Protein AF-A0A957SH35-F1 (afdb_monomer_lite)

Radius of gyration: 26.94 Å; chains: 1; bounding box: 70×37×46 Å

Structure (mmCIF, N/CA/C/O backbone):
data_AF-A0A957SH35-F1
#
_entry.id   AF-A0A957SH35-F1
#
loop_
_atom_site.group_PDB
_atom_site.id
_atom_site.type_symbol
_atom_site.label_atom_id
_atom_site.label_alt_id
_atom_site.label_comp_id
_atom_site.label_asym_id
_atom_site.label_entity_id
_atom_site.label_seq_id
_atom_site.pdbx_PDB_ins_code
_atom_site.Cartn_x
_atom_site.Cartn_y
_atom_site.Cartn_z
_atom_site.occupancy
_atom_site.B_iso_or_equiv
_atom_site.auth_seq_id
_atom_site.auth_comp_id
_atom_site.auth_asym_id
_atom_site.auth_atom_id
_atom_site.pdbx_PDB_model_num
ATOM 1 N N . MET A 1 1 ? -53.941 2.252 20.832 1.00 60.47 1 MET A N 1
ATOM 2 C CA . MET A 1 1 ? -52.594 2.250 20.213 1.00 60.47 1 MET A CA 1
ATOM 3 C C . MET A 1 1 ? -52.623 1.982 18.704 1.00 60.47 1 MET A C 1
ATOM 5 O O . MET A 1 1 ? -51.994 2.742 17.986 1.00 60.47 1 MET A O 1
ATOM 9 N N . GLN A 1 2 ? -53.425 1.034 18.193 1.00 60.72 2 GLN A N 1
ATOM 10 C CA . GLN A 1 2 ? -53.548 0.729 16.747 1.00 60.72 2 GLN A CA 1
ATOM 11 C C . GLN A 1 2 ? -53.900 1.932 15.840 1.00 60.72 2 GLN A C 1
ATOM 13 O O . GLN A 1 2 ? -53.358 2.075 14.751 1.00 60.72 2 GLN A O 1
ATOM 18 N N . ARG A 1 3 ? -54.778 2.838 16.300 1.00 59.47 3 ARG A N 1
ATOM 19 C CA . ARG A 1 3 ? -55.198 4.019 15.517 1.00 59.47 3 ARG A CA 1
ATOM 20 C C . ARG A 1 3 ? -54.123 5.111 15.413 1.00 59.47 3 ARG A C 1
ATOM 22 O O . ARG A 1 3 ? -54.106 5.846 14.434 1.00 59.47 3 ARG A O 1
ATOM 29 N N . VAL A 1 4 ? -53.203 5.187 16.376 1.00 59.00 4 VAL A N 1
ATOM 30 C CA . VAL A 1 4 ? -52.076 6.139 16.346 1.00 59.00 4 VAL A CA 1
ATOM 31 C C . VAL A 1 4 ? -51.009 5.661 15.357 1.00 59.00 4 VAL A C 1
ATOM 33 O O . VAL A 1 4 ? -50.546 6.451 14.544 1.00 59.00 4 VAL A O 1
ATOM 36 N N . ILE A 1 5 ? -50.721 4.354 15.336 1.00 59.19 5 ILE A N 1
ATOM 37 C CA . ILE A 1 5 ? -49.784 3.717 14.391 1.00 59.19 5 ILE A CA 1
ATOM 38 C C . ILE A 1 5 ? -50.265 3.859 12.938 1.00 59.19 5 ILE A C 1
ATOM 40 O O . ILE A 1 5 ? -49.491 4.240 12.066 1.00 59.19 5 ILE A O 1
ATOM 44 N N . GLN A 1 6 ? -51.560 3.653 12.680 1.00 55.12 6 GLN A N 1
ATOM 45 C CA . GLN A 1 6 ? -52.120 3.739 11.326 1.00 55.12 6 GLN A CA 1
ATOM 46 C C . GLN A 1 6 ? -52.169 5.175 10.777 1.00 55.12 6 GLN A C 1
ATOM 48 O O . GLN A 1 6 ? -52.014 5.377 9.575 1.00 55.12 6 GLN A O 1
ATOM 53 N N . THR A 1 7 ? -52.319 6.174 11.654 1.00 57.22 7 T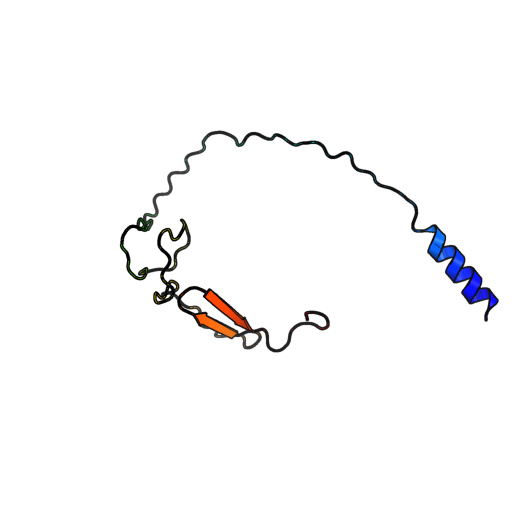HR A N 1
ATOM 54 C CA . THR A 1 7 ? -52.264 7.593 11.262 1.00 57.22 7 THR A CA 1
ATOM 55 C C . THR A 1 7 ? -50.815 8.033 11.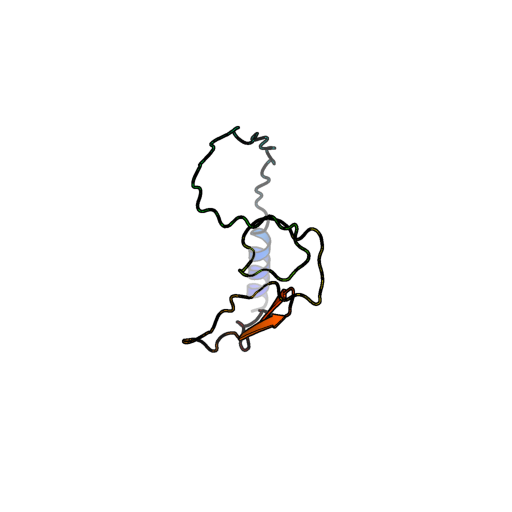012 1.00 57.22 7 THR A C 1
ATOM 57 O O . THR A 1 7 ? -50.557 8.794 10.085 1.00 57.22 7 THR A O 1
ATOM 60 N N . PHE A 1 8 ? -49.851 7.491 11.766 1.00 56.16 8 PHE A N 1
ATOM 61 C CA . PHE A 1 8 ? -48.422 7.771 11.588 1.00 56.16 8 PHE A CA 1
ATOM 62 C C . PHE A 1 8 ? -47.866 7.189 10.274 1.00 56.16 8 PHE A C 1
ATOM 64 O O . PHE A 1 8 ? -47.130 7.869 9.561 1.00 56.16 8 PHE A O 1
ATOM 71 N N . CYS A 1 9 ? -48.282 5.976 9.890 1.00 53.59 9 CYS A N 1
ATOM 72 C CA . CYS A 1 9 ? -47.896 5.368 8.610 1.00 53.59 9 CYS A CA 1
ATOM 73 C C . CYS A 1 9 ? -48.446 6.128 7.390 1.00 53.59 9 CYS A C 1
ATOM 75 O O . CYS A 1 9 ? -47.774 6.198 6.364 1.00 53.59 9 CYS A O 1
ATOM 77 N N . PHE A 1 10 ? -49.638 6.727 7.496 1.00 52.53 10 PHE A N 1
ATOM 78 C CA . PHE A 1 10 ? -50.248 7.460 6.381 1.00 52.53 10 PHE A CA 1
ATOM 79 C C . PHE A 1 10 ? -49.608 8.842 6.154 1.00 52.53 10 PHE A C 1
ATOM 81 O O . PHE A 1 10 ? -49.568 9.317 5.023 1.00 52.53 10 PHE A O 1
ATOM 88 N N . VAL A 1 11 ? -49.051 9.466 7.201 1.00 53.66 11 VAL A N 1
ATOM 89 C CA . VAL A 1 11 ? -48.338 10.755 7.097 1.00 53.66 11 VAL A CA 1
ATOM 90 C C . VAL A 1 11 ? -46.915 10.575 6.549 1.00 53.66 11 VAL A C 1
ATOM 92 O O . VAL A 1 11 ? -46.465 11.400 5.759 1.00 53.66 11 VAL A O 1
ATOM 95 N N . ILE A 1 12 ? -46.228 9.471 6.875 1.00 54.41 12 ILE A N 1
ATOM 96 C CA . ILE A 1 12 ? -44.882 9.176 6.342 1.00 54.41 12 ILE A CA 1
ATOM 97 C C . ILE A 1 12 ? -44.920 8.882 4.829 1.00 54.41 12 ILE A C 1
ATOM 99 O O . ILE A 1 12 ? -43.994 9.249 4.109 1.00 54.41 12 ILE A O 1
ATOM 103 N N . ALA A 1 13 ? -46.010 8.301 4.314 1.00 50.00 13 ALA A N 1
ATOM 104 C CA . ALA A 1 13 ? -46.148 7.981 2.890 1.00 50.00 13 ALA A CA 1
ATOM 105 C C . ALA A 1 13 ? -46.364 9.206 1.970 1.00 50.00 13 ALA A C 1
ATOM 107 O O . ALA A 1 13 ? -46.123 9.108 0.769 1.00 50.00 13 ALA A O 1
ATOM 108 N N . ILE A 1 14 ? -46.785 10.362 2.500 1.00 53.03 14 ILE A N 1
ATOM 109 C CA . ILE A 1 14 ? -47.079 11.568 1.696 1.00 53.03 14 ILE A CA 1
ATOM 110 C C . ILE A 1 14 ? -45.827 12.443 1.467 1.00 53.03 14 ILE A C 1
ATOM 112 O O . ILE A 1 14 ? -45.817 13.285 0.574 1.00 53.03 14 ILE A O 1
ATOM 116 N N . VAL A 1 15 ? -44.727 12.209 2.192 1.00 48.69 15 VAL A N 1
ATOM 117 C CA . VAL A 1 15 ? -43.489 13.010 2.070 1.00 48.69 15 VAL A CA 1
ATOM 118 C C . VAL A 1 15 ? -42.568 12.525 0.927 1.00 48.69 15 VAL A C 1
ATOM 120 O O . VAL A 1 15 ? -41.575 13.174 0.616 1.00 48.69 15 VAL A O 1
ATOM 123 N N . LEU A 1 16 ? -42.906 11.432 0.227 1.00 57.34 16 LEU A N 1
ATOM 124 C CA . LEU A 1 16 ? -42.079 10.852 -0.851 1.00 57.34 16 LEU A CA 1
ATOM 125 C C . LEU A 1 16 ? -42.340 11.393 -2.273 1.00 57.34 16 LEU A C 1
ATOM 127 O O . LEU A 1 16 ? -41.807 10.844 -3.236 1.00 57.34 16 LEU A O 1
ATOM 131 N N . ALA A 1 17 ? -43.128 12.456 -2.449 1.00 55.41 17 ALA A N 1
ATOM 132 C CA . ALA A 1 17 ? -43.524 12.917 -3.782 1.00 55.41 17 ALA A CA 1
ATOM 133 C C . ALA A 1 17 ? -43.307 14.420 -3.999 1.00 55.41 17 ALA A C 1
ATOM 135 O O . ALA A 1 17 ? -44.261 15.158 -4.224 1.00 55.41 17 ALA A O 1
ATOM 136 N N . THR A 1 18 ? -42.054 14.878 -4.011 1.00 64.62 18 THR A N 1
ATOM 137 C CA . THR A 1 18 ? -41.715 16.163 -4.647 1.00 64.62 18 THR A CA 1
ATOM 138 C C . THR A 1 18 ? -40.396 16.082 -5.399 1.00 64.62 18 THR A C 1
ATOM 140 O O . THR A 1 18 ? -39.315 15.992 -4.827 1.00 64.62 18 THR A O 1
ATOM 143 N N . ALA A 1 19 ? -40.569 16.094 -6.716 1.00 52.62 19 ALA A N 1
ATOM 144 C CA . ALA A 1 19 ? -39.602 16.144 -7.792 1.00 52.62 19 ALA A CA 1
ATOM 145 C C . ALA A 1 19 ? -38.481 17.180 -7.628 1.00 52.62 19 ALA A C 1
ATOM 147 O O . ALA A 1 19 ? -38.738 18.324 -7.271 1.00 52.62 19 ALA A O 1
ATOM 148 N N . CYS A 1 20 ? -37.298 16.811 -8.117 1.00 46.66 20 CYS A N 1
ATOM 149 C CA . CYS A 1 20 ? -36.503 17.685 -8.975 1.00 46.66 20 CYS A CA 1
ATOM 150 C C . CYS A 1 20 ? -35.977 16.845 -10.144 1.00 46.66 20 CYS A C 1
ATOM 152 O O . CYS A 1 20 ? -34.961 16.165 -10.046 1.00 46.66 20 CYS A O 1
ATOM 154 N N . VAL A 1 21 ? -36.718 16.873 -11.253 1.00 59.53 21 VAL A N 1
ATOM 155 C CA . VAL A 1 21 ? -36.186 16.525 -12.572 1.00 59.53 21 VAL A CA 1
ATOM 156 C C . VAL A 1 21 ? -35.244 17.662 -12.960 1.00 59.53 21 VAL A C 1
ATOM 158 O O . VAL A 1 21 ? -35.699 18.778 -13.201 1.00 59.53 21 VAL A O 1
ATOM 161 N N . ALA A 1 22 ? -33.939 17.398 -12.982 1.00 64.94 22 ALA A N 1
ATOM 162 C CA . ALA A 1 22 ? -32.9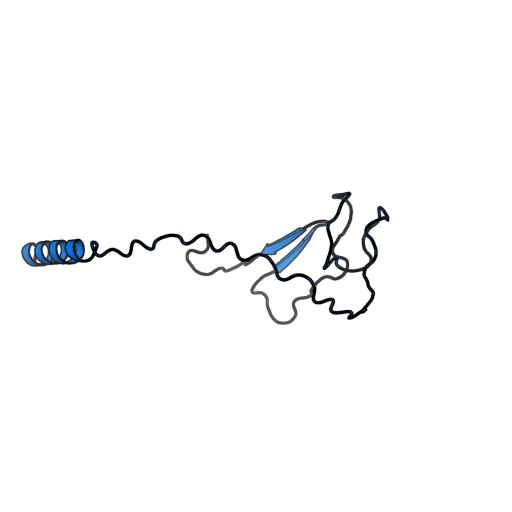59 18.312 -13.555 1.00 64.94 22 ALA A CA 1
ATOM 163 C C . ALA A 1 22 ? -32.740 17.943 -15.035 1.00 64.94 22 ALA A C 1
ATOM 165 O O . ALA A 1 22 ? -32.480 16.773 -15.327 1.00 64.94 22 ALA A O 1
ATOM 166 N N . PRO A 1 23 ? -32.846 18.887 -15.986 1.00 61.97 23 PRO A N 1
ATOM 167 C CA . PRO A 1 23 ? -32.429 18.640 -17.358 1.00 61.97 23 PRO A CA 1
ATOM 168 C C . PRO A 1 23 ? -30.905 18.473 -17.404 1.00 61.97 23 PRO A C 1
ATOM 170 O O . PRO A 1 23 ? -30.162 19.327 -16.922 1.00 61.97 23 PRO A O 1
ATOM 173 N N . ALA A 1 24 ? -30.439 17.367 -17.983 1.00 57.09 24 ALA A N 1
ATOM 174 C CA . ALA A 1 24 ? -29.030 17.170 -18.287 1.00 57.09 24 ALA A CA 1
ATOM 175 C C . ALA A 1 24 ? -28.626 18.112 -19.431 1.00 57.09 24 ALA A C 1
ATOM 177 O O . ALA A 1 24 ? -28.972 17.894 -20.592 1.00 57.09 24 ALA A O 1
ATOM 178 N N . THR A 1 25 ? -27.902 19.174 -19.095 1.00 68.00 25 THR A N 1
ATOM 179 C CA . THR A 1 25 ? -27.176 20.005 -20.056 1.00 68.00 25 THR A CA 1
ATOM 180 C C . THR A 1 25 ? -25.914 19.247 -20.486 1.00 68.00 25 THR A C 1
ATOM 182 O O . THR A 1 25 ? -25.113 18.904 -19.614 1.00 68.00 25 THR A O 1
ATOM 185 N N . PRO A 1 26 ? -25.666 18.984 -21.783 1.00 57.00 26 PRO A N 1
ATOM 186 C CA . PRO A 1 26 ? -24.353 18.530 -22.214 1.00 57.00 26 PRO A CA 1
ATOM 187 C C . PRO A 1 26 ? -23.397 19.725 -22.156 1.00 57.00 26 PRO A C 1
ATOM 189 O O . PRO A 1 26 ? -23.423 20.606 -23.013 1.00 57.00 26 PRO A O 1
ATOM 192 N N . ALA A 1 27 ? -22.557 19.779 -21.124 1.00 59.66 27 ALA A N 1
ATOM 193 C CA . ALA A 1 27 ? -21.406 20.670 -21.117 1.00 59.66 27 ALA A CA 1
ATOM 194 C C . ALA A 1 27 ? -20.327 20.080 -22.039 1.00 59.66 27 ALA A C 1
ATOM 196 O O . ALA A 1 27 ? -19.432 19.358 -21.607 1.00 59.66 27 ALA A O 1
ATOM 197 N N . THR A 1 28 ? -20.416 20.392 -23.334 1.00 57.81 28 THR A N 1
ATOM 198 C CA . THR A 1 28 ? -19.244 20.423 -24.215 1.00 57.81 28 THR A CA 1
ATOM 199 C C . THR A 1 28 ? -18.415 21.641 -23.822 1.00 57.81 28 THR A C 1
ATOM 201 O O . THR A 1 28 ? -18.549 22.725 -24.382 1.00 57.81 28 THR A O 1
ATOM 204 N N . SER A 1 29 ? -17.568 21.460 -22.818 1.00 49.91 29 SER A N 1
ATOM 205 C CA . SER A 1 29 ? -16.416 22.321 -22.569 1.00 49.91 29 SER A CA 1
ATOM 206 C C . SER A 1 29 ? -15.226 21.666 -23.255 1.00 49.91 29 SER A C 1
ATOM 208 O O . SER A 1 29 ? -14.697 20.663 -22.780 1.00 49.91 29 SER A O 1
ATOM 210 N N . ALA A 1 30 ? -14.853 22.202 -24.417 1.00 63.84 30 ALA A N 1
ATOM 211 C CA . ALA A 1 30 ? -13.562 21.926 -25.027 1.00 63.84 30 ALA A CA 1
ATOM 212 C C . ALA A 1 30 ? -12.450 22.224 -23.998 1.00 63.84 30 ALA A C 1
ATOM 214 O O . ALA A 1 30 ? -12.527 23.263 -23.334 1.00 63.84 30 ALA A O 1
ATOM 215 N N . PRO A 1 31 ? -11.436 21.356 -23.840 1.00 69.88 31 PRO A N 1
ATOM 216 C CA . PRO A 1 31 ? -10.264 21.690 -23.044 1.00 69.88 31 PRO A CA 1
ATOM 217 C C . PRO A 1 31 ? -9.611 22.960 -23.611 1.00 69.88 31 PRO A C 1
ATOM 219 O O . PRO A 1 31 ? -9.445 23.046 -24.833 1.00 69.88 31 PRO A O 1
ATOM 222 N N . PRO A 1 32 ? -9.247 23.953 -22.782 1.00 64.00 32 PRO A N 1
ATOM 223 C CA . PRO A 1 32 ? -8.401 25.038 -23.243 1.00 64.00 32 PRO A CA 1
ATOM 224 C C . PRO A 1 32 ? -7.078 24.451 -23.737 1.00 64.00 32 PRO A C 1
ATOM 226 O O . PRO A 1 32 ? -6.422 23.673 -23.044 1.00 64.00 32 PRO A O 1
ATOM 229 N N . ALA A 1 33 ? -6.728 24.817 -24.967 1.00 59.41 33 ALA A N 1
ATOM 230 C CA . ALA A 1 33 ? -5.403 24.618 -25.508 1.00 59.41 33 ALA A CA 1
ATOM 231 C C . ALA A 1 33 ? -4.377 25.312 -24.603 1.00 59.41 33 ALA A C 1
ATOM 233 O O . ALA A 1 33 ? -4.526 26.488 -24.280 1.00 59.41 33 ALA A O 1
ATOM 234 N N . ASP A 1 34 ? -3.356 24.540 -24.250 1.00 50.41 34 ASP A N 1
ATOM 235 C CA . ASP A 1 34 ? -2.000 24.960 -23.923 1.00 50.41 34 ASP A CA 1
ATOM 236 C C . ASP A 1 34 ? -1.819 26.025 -22.827 1.00 50.41 34 ASP A C 1
ATOM 238 O O . ASP A 1 34 ? -1.922 27.238 -23.014 1.00 50.41 34 ASP A O 1
ATOM 242 N N . SER A 1 35 ? -1.416 25.551 -21.655 1.00 53.47 35 SER A N 1
ATOM 243 C CA . SER A 1 35 ? -0.510 26.295 -20.789 1.00 53.47 35 SER A CA 1
ATOM 244 C C . SER A 1 35 ? 0.597 25.339 -20.390 1.00 53.47 35 SER A C 1
ATOM 246 O O . SER A 1 35 ? 0.525 24.659 -19.370 1.00 53.47 35 SER A O 1
ATOM 248 N N . ALA A 1 36 ? 1.596 25.260 -21.268 1.00 57.00 36 ALA A N 1
ATOM 249 C CA . ALA A 1 36 ? 2.901 24.708 -20.974 1.00 57.00 36 ALA A CA 1
ATOM 250 C C . ALA A 1 36 ? 3.435 25.335 -19.679 1.00 57.00 36 ALA A C 1
ATOM 252 O O . ALA A 1 36 ? 3.862 26.491 -19.652 1.00 57.00 36 ALA A O 1
ATOM 253 N N . SER A 1 37 ? 3.387 24.560 -18.600 1.00 53.47 37 SER A N 1
ATOM 254 C CA . SER A 1 37 ? 4.150 24.827 -17.392 1.00 53.47 37 SER A CA 1
ATOM 255 C C . SER A 1 37 ? 5.397 23.960 -17.466 1.00 53.47 37 SER A C 1
ATOM 257 O O . SER A 1 37 ? 5.380 22.779 -17.133 1.00 53.47 37 SER A O 1
ATOM 259 N N . THR A 1 38 ? 6.471 24.553 -17.979 1.00 50.66 38 THR A N 1
ATOM 260 C CA . THR A 1 38 ? 7.817 23.995 -17.902 1.00 50.66 38 THR A CA 1
ATOM 261 C C . THR A 1 38 ? 8.295 24.129 -16.459 1.00 50.66 38 THR A C 1
ATOM 263 O O . THR A 1 38 ? 8.871 25.151 -16.096 1.00 5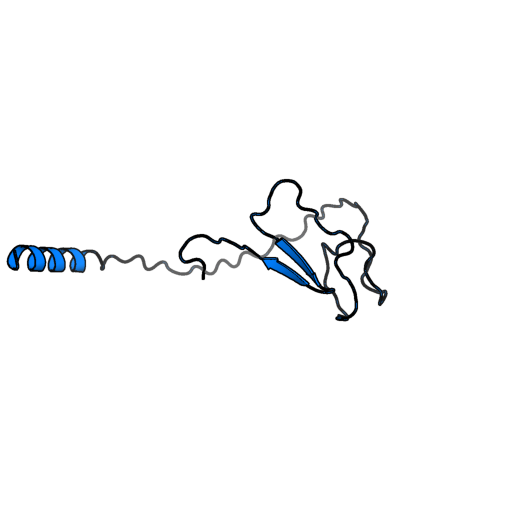0.66 38 THR A O 1
ATOM 266 N N . ASP A 1 39 ? 8.051 23.106 -15.643 1.00 40.56 39 ASP A N 1
ATOM 267 C CA . ASP A 1 39 ? 8.876 22.841 -14.467 1.00 40.56 39 ASP A CA 1
ATOM 268 C C . ASP A 1 39 ? 9.583 21.503 -14.680 1.00 40.56 39 ASP A C 1
ATOM 270 O O . ASP A 1 39 ? 9.033 20.420 -14.490 1.00 40.56 39 ASP A O 1
ATOM 274 N N . ALA A 1 40 ? 10.802 21.596 -15.201 1.00 55.75 40 ALA A N 1
ATOM 275 C CA . ALA A 1 40 ? 11.686 20.463 -15.366 1.00 55.75 40 ALA A CA 1
ATOM 276 C C . ALA A 1 40 ? 12.330 20.145 -14.011 1.00 55.75 40 ALA A C 1
ATOM 278 O O . ALA A 1 40 ? 13.463 20.540 -13.746 1.00 55.75 40 ALA A O 1
ATOM 279 N N . THR A 1 41 ? 11.627 19.383 -13.174 1.00 43.81 41 THR A N 1
ATOM 280 C CA . THR A 1 41 ? 12.301 18.428 -12.290 1.00 43.81 41 THR A CA 1
ATOM 281 C C . THR A 1 41 ? 12.274 17.081 -12.995 1.00 43.81 41 THR A C 1
ATOM 283 O O . THR A 1 41 ? 11.364 16.271 -12.852 1.00 43.81 41 THR A O 1
ATOM 286 N N . THR A 1 42 ? 13.275 16.903 -13.853 1.00 49.62 42 THR A N 1
ATOM 287 C CA . THR A 1 42 ? 13.561 15.674 -14.583 1.00 49.62 42 THR A CA 1
ATOM 288 C C . THR A 1 42 ? 13.801 14.534 -13.601 1.00 49.62 42 THR A C 1
ATOM 290 O O . THR A 1 42 ? 14.887 14.429 -13.046 1.00 49.62 42 THR A O 1
ATOM 293 N N . ASN A 1 43 ? 12.793 13.683 -13.434 1.00 57.38 43 ASN A N 1
ATOM 294 C CA . ASN A 1 43 ? 12.938 12.243 -13.218 1.00 57.38 43 ASN A CA 1
ATOM 295 C C . ASN A 1 43 ? 11.830 11.511 -13.998 1.00 57.38 43 ASN A C 1
ATOM 297 O O . ASN A 1 43 ? 11.135 10.641 -13.489 1.00 57.38 43 ASN A O 1
ATOM 301 N N . ALA A 1 44 ? 11.657 11.882 -15.268 1.00 54.72 44 ALA A N 1
ATOM 302 C CA . ALA A 1 44 ? 10.969 11.040 -16.235 1.00 54.72 44 ALA A CA 1
ATOM 303 C C . ALA A 1 44 ? 12.002 10.063 -16.809 1.00 54.72 44 ALA A C 1
ATOM 305 O O . ALA A 1 44 ? 12.651 10.342 -17.818 1.00 54.72 44 ALA A O 1
ATOM 306 N N . THR A 1 45 ? 12.196 8.932 -16.132 1.00 52.09 45 THR A N 1
ATOM 307 C CA . THR A 1 45 ? 12.808 7.769 -16.774 1.00 52.09 45 THR A CA 1
ATOM 308 C C . THR A 1 45 ? 11.753 7.187 -17.698 1.00 52.09 45 THR A C 1
ATOM 310 O O . THR A 1 45 ? 10.784 6.576 -17.255 1.00 52.09 45 THR A O 1
ATOM 313 N N . THR A 1 46 ? 11.923 7.445 -18.992 1.00 45.78 46 THR A N 1
ATOM 314 C CA . THR A 1 46 ? 11.222 6.773 -20.083 1.00 45.78 46 THR A CA 1
ATOM 315 C C . THR A 1 46 ? 11.161 5.274 -19.796 1.00 45.78 46 THR A C 1
ATOM 317 O O . THR A 1 46 ? 12.202 4.632 -19.650 1.00 45.78 46 THR A O 1
ATOM 320 N N . GLY A 1 47 ? 9.946 4.732 -19.697 1.00 55.16 47 GLY A N 1
ATOM 321 C CA . GLY A 1 47 ? 9.672 3.308 -19.511 1.00 55.16 47 GLY A CA 1
ATOM 322 C C . GLY A 1 47 ? 10.021 2.484 -20.750 1.00 55.16 47 GLY A C 1
ATOM 323 O O . GLY A 1 47 ? 9.139 1.909 -21.371 1.00 55.16 47 GLY A O 1
ATOM 324 N N . ASP A 1 48 ? 11.303 2.446 -21.111 1.00 50.91 48 ASP A N 1
ATOM 325 C CA . ASP A 1 48 ? 11.842 1.661 -22.228 1.00 50.91 48 ASP A CA 1
ATOM 326 C C . ASP A 1 48 ? 13.107 0.891 -21.822 1.00 50.91 48 ASP A C 1
ATOM 328 O O . ASP A 1 48 ? 14.064 0.704 -22.569 1.00 50.91 48 ASP A O 1
ATOM 332 N N . THR A 1 49 ? 13.162 0.426 -20.580 1.00 48.12 49 THR A N 1
ATOM 333 C CA . THR A 1 49 ? 14.091 -0.643 -20.219 1.00 48.12 49 THR A CA 1
ATOM 334 C C . THR A 1 49 ? 13.313 -1.662 -19.416 1.00 48.12 49 THR A C 1
ATOM 336 O O . THR A 1 49 ? 12.754 -1.342 -18.374 1.00 48.12 49 THR A O 1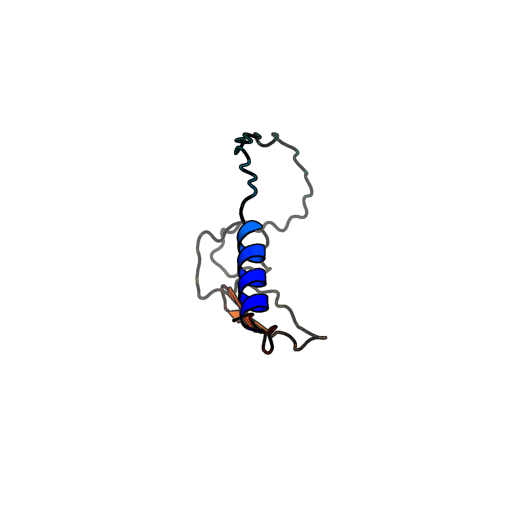
ATOM 339 N N . ALA A 1 50 ? 13.235 -2.876 -19.963 1.00 65.38 50 ALA A N 1
ATOM 340 C CA . ALA A 1 50 ? 12.560 -4.043 -19.408 1.00 65.38 50 ALA A CA 1
ATOM 341 C C . ALA A 1 50 ? 13.246 -4.526 -18.114 1.00 65.38 50 ALA A C 1
ATOM 343 O O . ALA A 1 50 ? 13.876 -5.582 -18.077 1.00 65.38 50 ALA A O 1
ATOM 344 N N . GLY A 1 51 ? 13.183 -3.706 -17.071 1.00 73.75 51 GLY A N 1
ATOM 345 C CA . GLY A 1 51 ? 13.772 -3.937 -15.761 1.00 73.75 51 GLY A CA 1
ATOM 346 C C . GLY A 1 51 ? 12.943 -3.270 -14.668 1.00 73.75 51 GLY A C 1
ATOM 347 O O . GLY A 1 51 ? 12.079 -2.438 -14.945 1.00 73.75 51 GLY A O 1
ATOM 348 N N . ALA A 1 52 ? 13.188 -3.675 -13.422 1.00 87.19 52 ALA A N 1
ATOM 349 C CA . ALA A 1 52 ? 12.522 -3.084 -12.268 1.00 87.19 52 ALA A CA 1
ATOM 350 C C . ALA A 1 52 ? 12.835 -1.583 -12.167 1.00 87.19 52 ALA A C 1
ATOM 352 O O . ALA A 1 52 ? 13.975 -1.192 -12.427 1.00 87.19 52 ALA A O 1
ATOM 353 N N . PRO A 1 53 ? 11.853 -0.740 -11.809 1.00 91.38 53 PRO A N 1
ATOM 354 C CA . PRO A 1 53 ? 12.101 0.681 -11.631 1.00 91.38 53 PRO A CA 1
ATOM 355 C C . PRO A 1 53 ? 12.971 0.930 -10.389 1.00 91.38 53 PRO A C 1
ATOM 357 O O . PRO A 1 53 ? 12.823 0.256 -9.373 1.00 91.38 53 PRO A O 1
ATOM 360 N N . ASP A 1 54 ? 13.847 1.935 -10.453 1.00 93.19 54 ASP A N 1
ATOM 361 C CA . ASP A 1 54 ? 14.687 2.341 -9.312 1.00 93.19 54 ASP A CA 1
ATOM 362 C C . ASP A 1 54 ? 13.929 3.218 -8.292 1.00 93.19 54 ASP A C 1
ATOM 364 O O . ASP A 1 54 ? 14.324 3.317 -7.132 1.00 93.19 54 ASP A O 1
ATOM 368 N N . HIS A 1 55 ? 12.821 3.836 -8.716 1.00 94.62 55 HIS A N 1
ATOM 369 C CA . HIS A 1 55 ? 11.941 4.685 -7.906 1.00 94.62 55 HIS A CA 1
ATOM 370 C C . HIS A 1 55 ? 10.472 4.357 -8.179 1.00 94.62 55 HIS A C 1
ATOM 372 O O . HIS A 1 55 ? 10.141 3.773 -9.212 1.00 94.62 55 HIS A O 1
ATOM 378 N N . ASN A 1 56 ? 9.567 4.748 -7.278 1.00 94.25 56 ASN A N 1
ATOM 379 C CA . ASN A 1 56 ? 8.141 4.549 -7.522 1.00 94.25 56 ASN A CA 1
ATOM 380 C C . ASN A 1 56 ? 7.696 5.308 -8.783 1.00 94.25 56 ASN A C 1
ATOM 382 O O . ASN A 1 56 ? 7.946 6.503 -8.929 1.00 94.25 56 ASN A O 1
ATOM 386 N N . LEU A 1 57 ? 6.977 4.621 -9.670 1.00 92.81 57 LEU A N 1
ATOM 387 C CA . LEU A 1 57 ? 6.374 5.246 -10.844 1.00 92.81 57 LEU A CA 1
ATOM 388 C C . LEU A 1 57 ? 5.196 6.130 -10.402 1.00 92.81 57 LEU A C 1
ATOM 390 O O . LEU A 1 57 ? 4.218 5.631 -9.844 1.00 92.81 57 LEU A O 1
ATOM 394 N N . THR A 1 58 ? 5.283 7.438 -10.639 1.00 94.00 58 THR A N 1
ATOM 395 C CA . THR A 1 58 ? 4.218 8.412 -10.316 1.00 94.00 58 THR A CA 1
ATOM 396 C C . THR A 1 58 ? 3.508 8.961 -11.549 1.00 94.00 58 THR A C 1
ATOM 398 O O . THR A 1 58 ? 2.451 9.575 -11.428 1.00 94.00 58 THR A O 1
ATOM 401 N N . GLU A 1 59 ? 4.081 8.738 -12.730 1.00 92.25 59 GLU A N 1
ATOM 402 C CA . GLU A 1 59 ? 3.581 9.200 -14.021 1.00 92.25 59 GLU A CA 1
ATOM 403 C C . GLU A 1 59 ? 3.781 8.114 -15.086 1.00 92.25 59 GLU A C 1
ATOM 405 O O . GLU A 1 59 ? 4.602 7.210 -14.924 1.00 92.25 59 GLU A O 1
ATOM 410 N N . GLY A 1 60 ? 3.048 8.224 -16.196 1.00 87.69 60 GLY A N 1
ATOM 411 C CA . GLY A 1 60 ? 3.123 7.275 -17.308 1.00 87.69 60 GLY A CA 1
ATOM 412 C C . GLY A 1 60 ? 2.388 5.952 -17.061 1.00 87.69 60 GLY A C 1
ATOM 413 O O . GLY A 1 60 ? 1.753 5.740 -16.029 1.00 87.69 60 GLY A O 1
ATOM 414 N N . CYS A 1 61 ? 2.451 5.066 -18.057 1.00 88.88 61 CYS A N 1
ATOM 415 C CA . CYS A 1 61 ? 1.856 3.730 -18.024 1.00 88.88 61 CYS A CA 1
ATOM 416 C C . CYS A 1 61 ? 2.949 2.666 -18.166 1.00 88.88 61 CYS A C 1
ATOM 418 O O . CYS A 1 61 ? 3.925 2.866 -18.886 1.00 88.88 61 CYS A O 1
ATOM 420 N N . ILE A 1 62 ? 2.754 1.507 -17.536 1.00 88.94 62 ILE A N 1
ATOM 421 C CA . ILE A 1 62 ? 3.597 0.329 -17.766 1.00 88.94 62 ILE A CA 1
ATOM 422 C C . ILE A 1 62 ? 3.146 -0.317 -19.082 1.00 88.94 62 ILE A C 1
ATOM 424 O O . ILE A 1 62 ? 2.065 -0.898 -19.143 1.00 88.94 62 ILE A O 1
ATOM 428 N N . GLU A 1 63 ? 3.952 -0.205 -20.138 1.00 89.25 63 GLU A N 1
ATOM 429 C CA . GLU A 1 63 ? 3.610 -0.769 -21.455 1.00 89.25 63 GLU A CA 1
ATOM 430 C C . GLU A 1 63 ? 3.823 -2.288 -21.523 1.00 89.25 63 GLU A C 1
ATOM 432 O O . GLU A 1 63 ? 3.052 -3.003 -22.162 1.00 89.25 63 GLU A O 1
ATOM 437 N N . HIS A 1 64 ? 4.841 -2.788 -20.818 1.00 89.94 64 HIS A N 1
ATOM 438 C CA . HIS A 1 64 ? 5.216 -4.201 -20.779 1.00 89.94 64 HIS A CA 1
ATOM 439 C C . HIS A 1 64 ? 5.219 -4.688 -19.330 1.00 89.94 64 HIS A C 1
ATOM 441 O O . HIS A 1 64 ? 6.231 -4.631 -18.635 1.00 89.94 64 HIS A O 1
ATOM 447 N N . PHE A 1 65 ? 4.046 -5.105 -18.857 1.00 92.44 65 PHE A N 1
ATOM 448 C CA . PHE A 1 65 ? 3.869 -5.598 -17.496 1.00 92.44 65 PHE A CA 1
ATOM 449 C C . PHE A 1 65 ? 4.531 -6.969 -17.287 1.00 92.44 65 PHE A C 1
ATOM 451 O O . PHE A 1 65 ? 4.312 -7.886 -18.079 1.00 92.44 65 PHE A O 1
ATOM 458 N N . ASP A 1 66 ? 5.266 -7.117 -16.183 1.00 93.69 66 ASP A N 1
ATOM 459 C CA . ASP A 1 66 ? 5.838 -8.380 -15.714 1.00 93.69 66 ASP A CA 1
ATOM 460 C C . ASP A 1 66 ? 5.524 -8.569 -14.222 1.00 93.69 66 ASP A C 1
ATOM 462 O O . ASP A 1 66 ? 5.953 -7.795 -13.371 1.00 93.69 66 ASP A O 1
ATOM 466 N N . GLU A 1 67 ? 4.778 -9.619 -13.878 1.00 94.12 67 GLU A N 1
ATOM 467 C CA . GLU A 1 67 ? 4.364 -9.897 -12.496 1.00 94.12 67 GLU A CA 1
ATOM 468 C C . GLU A 1 67 ? 5.521 -10.234 -11.539 1.00 94.12 67 GLU A C 1
ATOM 470 O O . GLU A 1 67 ? 5.350 -10.199 -10.316 1.00 94.12 67 GLU A O 1
ATOM 475 N N . SER A 1 68 ? 6.702 -10.559 -12.067 1.00 94.50 68 SER A N 1
ATOM 476 C CA . SER A 1 68 ? 7.887 -10.886 -11.274 1.00 94.50 68 SER A CA 1
ATOM 477 C C . SER A 1 68 ? 8.678 -9.656 -10.808 1.00 94.50 68 SER A C 1
ATOM 479 O O . SER A 1 68 ? 9.561 -9.794 -9.961 1.00 94.50 68 SER A O 1
ATOM 481 N N . ILE A 1 69 ? 8.344 -8.460 -11.305 1.00 94.81 69 ILE A N 1
ATOM 482 C CA . ILE A 1 69 ? 9.050 -7.204 -11.021 1.00 94.81 69 ILE A CA 1
ATOM 483 C C . ILE A 1 69 ? 8.436 -6.465 -9.822 1.00 94.81 69 ILE A C 1
ATOM 485 O O . ILE A 1 69 ? 7.233 -6.227 -9.795 1.00 94.81 69 ILE A O 1
ATOM 489 N N . ASP A 1 70 ? 9.265 -6.033 -8.861 1.00 95.31 70 ASP A N 1
ATOM 490 C CA . ASP A 1 70 ? 8.845 -5.081 -7.819 1.00 95.31 70 ASP A CA 1
ATOM 491 C C . ASP A 1 70 ? 8.773 -3.660 -8.394 1.00 95.31 70 ASP A C 1
ATOM 493 O O . ASP A 1 70 ? 9.794 -3.024 -8.644 1.00 95.31 70 ASP A O 1
ATOM 497 N N . TYR A 1 71 ? 7.554 -3.169 -8.610 1.00 95.31 71 TYR A N 1
ATOM 498 C CA . TYR A 1 71 ? 7.268 -1.821 -9.097 1.00 95.31 71 TYR A CA 1
ATOM 499 C C . TYR A 1 71 ? 7.183 -0.778 -7.969 1.00 95.31 71 TYR A C 1
ATOM 501 O O . TYR A 1 71 ? 6.868 0.385 -8.237 1.00 95.31 71 TYR A O 1
ATOM 509 N N . PHE A 1 72 ? 7.452 -1.164 -6.714 1.00 96.25 72 PHE A N 1
ATOM 510 C CA . PHE A 1 72 ? 7.401 -0.274 -5.553 1.00 96.25 72 PHE A CA 1
ATOM 511 C C . PHE A 1 72 ? 8.685 -0.323 -4.703 1.00 96.25 72 PHE A C 1
ATOM 513 O O . PHE A 1 72 ? 8.639 -0.737 -3.535 1.00 96.25 72 PHE A O 1
ATOM 520 N N . PRO A 1 73 ? 9.832 0.129 -5.239 1.00 95.50 73 PRO A N 1
ATOM 521 C CA . PRO A 1 73 ? 11.102 0.128 -4.508 1.00 95.50 73 PRO A CA 1
ATOM 522 C C . PRO A 1 73 ? 11.083 1.018 -3.251 1.00 95.50 73 PRO A C 1
ATOM 524 O O . PRO A 1 73 ? 11.812 0.749 -2.296 1.00 95.50 73 PRO A O 1
ATOM 527 N N . GLU A 1 74 ? 10.223 2.041 -3.194 1.00 97.50 74 GLU A N 1
ATOM 528 C CA . GLU A 1 74 ? 10.115 2.957 -2.052 1.00 97.50 74 GLU A CA 1
ATOM 529 C C . GLU A 1 74 ? 8.856 2.637 -1.226 1.00 97.50 74 GLU A C 1
ATOM 531 O O . GLU A 1 74 ? 7.733 3.060 -1.541 1.00 97.50 74 GLU A O 1
ATOM 536 N N . LYS A 1 75 ? 9.038 1.847 -0.160 1.00 97.00 75 LYS A N 1
ATOM 537 C CA . LYS A 1 75 ? 7.955 1.339 0.700 1.00 97.00 75 LYS A CA 1
ATOM 538 C C . LYS A 1 75 ? 7.728 2.241 1.910 1.00 97.00 75 LYS A C 1
ATOM 540 O O . LYS A 1 75 ? 8.659 2.836 2.444 1.00 97.00 75 LYS A O 1
ATOM 545 N N . VAL A 1 76 ? 6.472 2.336 2.337 1.00 96.69 76 VAL A N 1
ATOM 546 C CA . VAL A 1 76 ? 6.104 3.083 3.543 1.00 96.69 76 VAL A CA 1
ATOM 547 C C . VAL A 1 76 ? 6.342 2.226 4.783 1.00 96.69 76 VAL A C 1
ATOM 549 O O . VAL A 1 76 ? 6.033 1.036 4.785 1.00 96.69 76 VAL A O 1
ATOM 552 N N . GLU A 1 77 ? 6.839 2.849 5.846 1.00 96.44 77 GLU A N 1
ATOM 553 C CA . GLU A 1 77 ? 6.889 2.273 7.188 1.00 96.44 77 GLU A CA 1
ATOM 554 C C . GLU A 1 77 ? 5.914 3.036 8.094 1.00 96.44 77 GLU A C 1
ATOM 556 O O . GLU A 1 77 ? 5.884 4.269 8.099 1.00 96.44 77 GLU A O 1
ATOM 561 N N . LEU A 1 78 ? 5.074 2.311 8.836 1.00 97.44 78 LEU A N 1
ATOM 562 C CA . LEU A 1 78 ? 4.076 2.896 9.731 1.00 97.44 78 LEU A CA 1
ATOM 563 C C . LEU A 1 78 ? 4.644 2.973 11.152 1.00 97.44 78 LEU A C 1
ATOM 565 O O . LEU A 1 78 ? 4.888 1.950 11.778 1.00 97.44 78 LEU A O 1
ATOM 569 N N . THR A 1 79 ? 4.850 4.185 11.674 1.00 97.81 79 THR A N 1
ATOM 570 C CA . THR A 1 79 ? 5.480 4.385 13.000 1.00 97.81 79 THR A CA 1
ATOM 571 C C . THR A 1 79 ? 4.485 4.704 14.119 1.00 97.81 79 THR A C 1
ATOM 573 O O . THR A 1 79 ? 4.785 4.511 15.294 1.00 97.81 79 THR A O 1
ATOM 576 N N . TYR A 1 80 ? 3.305 5.225 13.780 1.00 97.56 80 TYR A N 1
ATOM 577 C CA . TYR A 1 80 ? 2.376 5.811 14.759 1.00 97.56 80 TYR A CA 1
ATOM 578 C C . TYR A 1 80 ? 0.965 5.218 14.707 1.00 97.56 80 TYR A C 1
ATOM 580 O O . TYR A 1 80 ? 0.043 5.781 15.295 1.00 97.56 80 TYR A O 1
ATOM 588 N N . THR A 1 81 ? 0.764 4.124 13.974 1.00 96.94 81 THR A N 1
ATOM 589 C CA . THR A 1 81 ? -0.550 3.499 13.828 1.00 96.94 81 THR A CA 1
ATOM 590 C C . THR A 1 81 ? -0.425 2.000 13.626 1.00 96.94 81 THR A C 1
ATOM 592 O O . THR A 1 81 ? 0.430 1.549 12.872 1.00 96.94 81 THR A O 1
ATOM 595 N N . ASP A 1 82 ? -1.356 1.278 14.241 1.00 95.31 82 ASP A N 1
ATOM 596 C CA . ASP A 1 82 ? -1.649 -0.131 13.968 1.00 95.31 82 ASP A CA 1
ATOM 597 C C . ASP A 1 82 ? -3.060 -0.292 13.363 1.00 95.31 82 ASP A C 1
ATOM 599 O O . ASP A 1 82 ? -3.595 -1.393 13.253 1.00 95.31 82 ASP A O 1
ATOM 603 N N . GLY A 1 83 ? -3.715 0.822 13.006 1.00 96.56 83 GLY A N 1
ATOM 604 C CA . GLY A 1 83 ? -5.090 0.831 12.495 1.00 96.56 83 GLY A CA 1
ATOM 605 C C . GLY A 1 83 ? -5.234 0.235 11.092 1.00 96.56 83 GLY A C 1
ATOM 606 O O . GLY A 1 83 ? -6.346 -0.082 10.674 1.00 96.56 83 GLY A O 1
ATOM 607 N N . PHE A 1 84 ? -4.123 0.079 10.374 1.00 97.56 84 PHE A N 1
ATOM 608 C CA . PHE A 1 84 ? -4.044 -0.659 9.123 1.00 97.56 84 PHE A CA 1
ATOM 609 C C . PHE A 1 84 ? -2.629 -1.207 8.913 1.00 97.56 84 PHE A C 1
ATOM 611 O O . PHE A 1 84 ? -1.670 -0.709 9.499 1.00 97.56 84 PHE A O 1
ATOM 618 N N . ALA A 1 85 ? -2.511 -2.207 8.048 1.00 97.69 85 ALA A N 1
ATOM 619 C CA . ALA A 1 85 ? -1.248 -2.737 7.550 1.00 97.69 85 ALA A CA 1
ATOM 620 C C . ALA A 1 85 ? -1.173 -2.566 6.028 1.00 97.69 85 ALA A C 1
ATOM 622 O O . ALA A 1 85 ? -2.210 -2.498 5.361 1.00 97.69 85 ALA A O 1
ATOM 623 N N . VAL A 1 86 ? 0.045 -2.495 5.489 1.00 98.38 86 VAL A N 1
ATOM 624 C CA . VAL A 1 86 ? 0.294 -2.443 4.043 1.00 98.38 86 VAL A CA 1
ATOM 625 C C . VAL A 1 86 ? 1.246 -3.569 3.668 1.00 98.38 86 VAL A C 1
ATOM 627 O O . VAL A 1 86 ? 2.416 -3.541 4.044 1.00 98.38 86 VAL A O 1
ATOM 630 N N . ASP A 1 87 ? 0.753 -4.520 2.886 1.00 97.94 87 ASP A N 1
ATOM 631 C CA . ASP A 1 87 ? 1.556 -5.582 2.295 1.00 97.94 87 ASP A CA 1
ATOM 632 C C . ASP A 1 87 ? 1.854 -5.237 0.837 1.00 97.94 87 ASP A C 1
ATOM 634 O O . ASP A 1 87 ? 0.967 -4.881 0.057 1.00 97.94 87 ASP A O 1
ATOM 638 N N . TYR A 1 88 ? 3.126 -5.319 0.465 1.00 98.00 88 TYR A N 1
ATOM 639 C CA . TYR A 1 88 ? 3.583 -5.025 -0.886 1.00 98.00 88 TYR A CA 1
ATOM 640 C C . TYR A 1 88 ? 3.791 -6.324 -1.652 1.00 98.00 88 TYR A C 1
ATOM 642 O O . TYR A 1 88 ? 4.582 -7.175 -1.249 1.00 98.00 88 TYR A O 1
ATOM 650 N N . HIS A 1 89 ? 3.123 -6.426 -2.791 1.00 96.88 89 HIS A N 1
ATOM 651 C CA . HIS A 1 89 ? 3.369 -7.432 -3.805 1.00 96.88 89 HIS A CA 1
ATOM 652 C C . HIS A 1 89 ? 3.932 -6.719 -5.024 1.00 96.88 89 HIS A C 1
ATOM 654 O O . HIS A 1 89 ? 3.524 -5.599 -5.315 1.00 96.88 89 HIS A O 1
ATOM 660 N N . ASN A 1 90 ? 4.847 -7.378 -5.726 1.00 96.06 90 ASN A N 1
ATOM 661 C CA . ASN A 1 90 ? 5.519 -6.908 -6.936 1.00 96.06 90 ASN A CA 1
ATOM 662 C C . ASN A 1 90 ? 4.777 -5.795 -7.711 1.00 96.06 90 ASN A C 1
ATOM 664 O O . ASN A 1 90 ? 5.301 -4.703 -7.893 1.00 96.06 90 ASN A O 1
ATOM 668 N N . SER A 1 91 ? 3.513 -6.031 -8.073 1.00 95.00 91 SER A N 1
ATOM 669 C CA . SER A 1 91 ? 2.693 -5.125 -8.882 1.00 95.00 91 SER A CA 1
ATOM 670 C C . SER A 1 91 ? 1.477 -4.485 -8.198 1.00 95.00 91 SER A C 1
ATOM 672 O O . SER A 1 91 ? 0.826 -3.631 -8.799 1.00 95.00 91 SER A O 1
ATOM 674 N N . TYR A 1 92 ? 1.151 -4.838 -6.951 1.00 95.75 92 TYR A N 1
ATOM 675 C CA . TYR A 1 92 ? 0.047 -4.220 -6.206 1.00 95.75 92 TYR A CA 1
ATOM 676 C C . TYR A 1 92 ? 0.296 -4.179 -4.694 1.00 95.75 92 TYR A C 1
ATOM 678 O O . TYR A 1 92 ? 1.137 -4.882 -4.147 1.00 95.75 92 TYR A O 1
ATOM 686 N N . LYS A 1 93 ? -0.487 -3.368 -3.983 1.00 97.62 93 LYS A N 1
ATOM 687 C CA . LYS A 1 93 ? -0.448 -3.289 -2.517 1.00 97.62 93 LYS A CA 1
ATOM 688 C C . LYS A 1 93 ? -1.754 -3.820 -1.948 1.00 97.62 93 LYS A C 1
ATOM 690 O O . LYS A 1 93 ? -2.817 -3.544 -2.501 1.00 97.62 93 LYS A O 1
ATOM 695 N N . VAL A 1 94 ? -1.682 -4.540 -0.838 1.00 98.06 94 VAL A N 1
ATOM 696 C CA . VAL A 1 94 ? -2.847 -4.922 -0.039 1.00 98.06 94 VAL A CA 1
ATOM 697 C C . VAL A 1 94 ? -2.861 -4.048 1.202 1.00 98.06 94 VAL A C 1
ATOM 699 O O . VAL A 1 94 ? -1.888 -4.006 1.948 1.00 98.06 94 VAL A O 1
ATOM 702 N N . ILE A 1 95 ? -3.963 -3.329 1.410 1.00 97.69 95 ILE A N 1
ATOM 703 C CA . ILE A 1 95 ? -4.181 -2.549 2.627 1.00 97.69 95 ILE A CA 1
ATOM 704 C C . ILE A 1 95 ? -5.213 -3.286 3.468 1.00 97.69 95 ILE A C 1
ATOM 706 O O . ILE A 1 95 ? -6.355 -3.461 3.044 1.00 97.69 95 ILE A O 1
ATOM 710 N N . THR A 1 96 ? -4.810 -3.694 4.666 1.00 97.50 96 THR A N 1
ATOM 711 C CA . THR A 1 96 ? -5.672 -4.412 5.606 1.00 97.50 96 THR A CA 1
ATOM 712 C C . THR A 1 96 ? -6.078 -3.477 6.729 1.00 97.50 96 THR A C 1
ATOM 714 O O . THR A 1 96 ? -5.213 -2.912 7.389 1.00 97.50 96 THR A O 1
ATOM 717 N N . ILE A 1 97 ? -7.380 -3.344 6.981 1.00 97.12 97 ILE A N 1
ATOM 718 C CA . ILE A 1 97 ? -7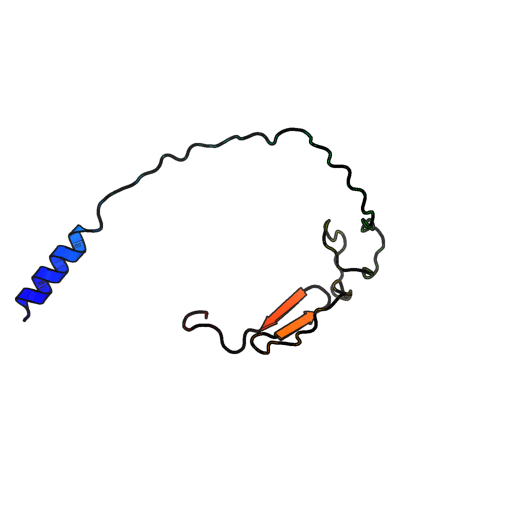.932 -2.583 8.110 1.00 97.12 97 ILE A CA 1
ATOM 719 C C . ILE A 1 97 ? -8.519 -3.600 9.101 1.00 97.12 97 ILE A C 1
ATOM 721 O O . ILE A 1 97 ? -9.603 -4.120 8.840 1.00 97.12 97 ILE A O 1
ATOM 725 N N . PRO A 1 98 ? -7.835 -3.926 10.216 1.00 95.06 98 PRO A N 1
ATOM 726 C CA . PRO A 1 98 ? -8.254 -5.015 11.106 1.00 95.06 98 PRO A CA 1
ATOM 727 C C . PRO A 1 98 ? -9.603 -4.773 11.790 1.00 95.06 98 PRO A C 1
ATOM 729 O O . PRO A 1 98 ? -10.362 -5.711 12.023 1.00 95.06 98 PRO A O 1
ATOM 732 N N . THR A 1 99 ? -9.895 -3.510 12.103 1.00 94.75 99 THR A N 1
ATOM 733 C CA . THR A 1 99 ? -11.119 -3.099 12.797 1.00 94.75 99 THR A CA 1
ATOM 734 C C . THR A 1 99 ? -11.770 -1.958 12.018 1.00 94.75 99 THR A C 1
ATOM 736 O O . THR A 1 99 ? -11.548 -0.788 12.345 1.00 94.75 99 THR A O 1
ATOM 739 N N . PRO A 1 100 ? -12.525 -2.259 10.948 1.00 93.25 100 PRO A N 1
ATOM 740 C CA . PRO A 1 100 ? -13.231 -1.232 10.202 1.00 93.25 100 PRO A CA 1
ATOM 741 C C . PRO A 1 100 ? -14.439 -0.719 11.004 1.00 93.25 100 PRO A C 1
ATOM 743 O O . PRO A 1 100 ? -14.801 -1.252 12.056 1.00 93.25 100 PRO A O 1
ATOM 746 N N . TRP A 1 101 ? -15.069 0.350 10.521 1.00 91.56 101 TRP A N 1
ATOM 747 C CA . TRP A 1 101 ? -16.288 0.868 11.140 1.00 91.56 101 TRP A CA 1
ATOM 748 C C . TRP A 1 101 ? -17.465 -0.114 10.938 1.00 91.56 101 TRP A C 1
ATOM 750 O O . TRP A 1 101 ? -17.460 -0.872 9.968 1.00 91.56 101 TRP A O 1
ATOM 760 N N . PRO A 1 102 ? -18.473 -0.149 11.832 1.00 93.44 102 PRO A N 1
ATOM 761 C CA . PRO A 1 102 ? -19.605 -1.067 11.681 1.00 93.44 102 PRO A CA 1
ATOM 762 C C . PRO A 1 102 ? -20.379 -0.828 10.374 1.00 93.44 102 PRO A C 1
ATOM 764 O O . PRO A 1 102 ? -20.832 0.293 10.146 1.00 93.44 102 PRO A O 1
ATOM 767 N N . GLY A 1 103 ? -20.576 -1.874 9.563 1.00 92.44 103 GLY A N 1
ATOM 768 C CA . GLY A 1 103 ? -21.248 -1.788 8.260 1.00 92.44 103 GLY A CA 1
ATOM 769 C C . GLY A 1 103 ? -20.313 -1.501 7.080 1.00 92.44 103 GLY A C 1
ATOM 770 O O . GLY A 1 103 ? -20.787 -1.096 6.022 1.00 92.44 103 GLY A O 1
ATOM 771 N N . ALA A 1 104 ? -19.002 -1.644 7.277 1.00 88.31 104 ALA A N 1
ATOM 772 C CA . ALA A 1 104 ? -17.978 -1.462 6.249 1.00 88.31 104 ALA A CA 1
ATOM 773 C C . ALA A 1 104 ? -17.646 -2.743 5.467 1.00 88.31 104 ALA A C 1
ATOM 775 O O . ALA A 1 104 ? -16.747 -2.709 4.623 1.00 88.31 104 ALA A O 1
ATOM 776 N N . GLU A 1 105 ? -18.297 -3.859 5.802 1.00 80.75 105 GLU A N 1
ATOM 777 C CA . GLU A 1 105 ? -18.264 -5.090 5.010 1.00 80.75 105 GLU A CA 1
ATOM 778 C C . GLU A 1 105 ? -18.803 -4.930 3.579 1.00 80.75 105 GLU A C 1
ATOM 780 O O . GLU A 1 105 ? -19.700 -4.086 3.342 1.00 80.75 105 GLU A O 1
#

Secondary structure (DSSP, 8-state):
-HHHHHHHHHHHGGGG-------------PPPP-------------S-SSS--SS---SS--SS--TTS-S--S----SS--S-EEEEETTEEEEE-SSPPTT--

Foldseek 3Di:
DVVVVVVVVVVVVVVPDDDDPDDDDPPPDDPDPDDDDPDPPDPPPPLPDPAADPAADPDDDNPDDDQVAQNHPDDDDDDDDPQWDWDGGRPDIDIGGPDDDPPPD

Sequence (105 aa):
MQRVIQTFCFVIAIVLATACVAPATPATSAPPADSASTDATTNATTGDTAGAPDHNLTEGCIEHFDESIDYFPEKVELTYTDGFAVDYHNSYKVITIPTPWPGAE

pLDDT: mean 75.78, std 19.82, range [40.56, 98.38]